Protein AF-A0A075I0X1-F1 (afdb_monomer)

Foldseek 3Di:
DDDPPVPPDDDPDPPPPDQPDPSVVVVVVLVVLVVLVVCLVVLVVVLVVQQWDADPPPRDTKGFDWPLSVLSVQLSVLSCLLSLLDPSNLCVLANPDPDQDDPNHGDPSVVSNVVSPVSVVCNVVSVVSNVVSVVVSVVVVVCCVVVVDPIGIPTMDD

Nearest PDB structures (foldseek):
  7d6x-assembly1_C  TM=7.689E-01  e=1.883E-06  Mycolicibacterium smegmatis

Secondary structure (DSSP, 8-state):
----GGG-SPP-SS----S-TTHHHHHHHHHHHHHHHHHHHHHHHHHHHHHEEE-TTT--EEEEEEHHHHHHHHHHHHHHHHHHT-HHHHHHHHTT----EETTEE-HHHHHHHHHHHHHTTHHHHHHHHHHHHHHHHHHHHHHHTTSSPPPEEEE--

Sequence (158 aa):
MQQPTGCAVSKPWNEYSGETGLLLVQNLHRYFLYAAIAYLPILSYDVWLSVNFHDVVSHAHSYGVSVGSLVLAANVIALSGYTFGCHAFRHLVGGGSDLWTENSRPTLRYRMWRFSTWFNEYHKEWALYSLFIVMFADLYIYACTMGWLTDIVLWGGL

Structure (mmCIF, N/CA/C/O backbone):
data_AF-A0A075I0X1-F1
#
_entry.id   AF-A0A075I0X1-F1
#
loop_
_atom_site.group_PDB
_atom_site.id
_atom_site.type_symbol
_atom_site.label_atom_id
_atom_site.label_alt_id
_atom_site.label_comp_id
_atom_site.label_asym_id
_atom_site.label_entity_id
_atom_site.label_seq_id
_atom_site.pdbx_PDB_ins_code
_atom_site.Cartn_x
_a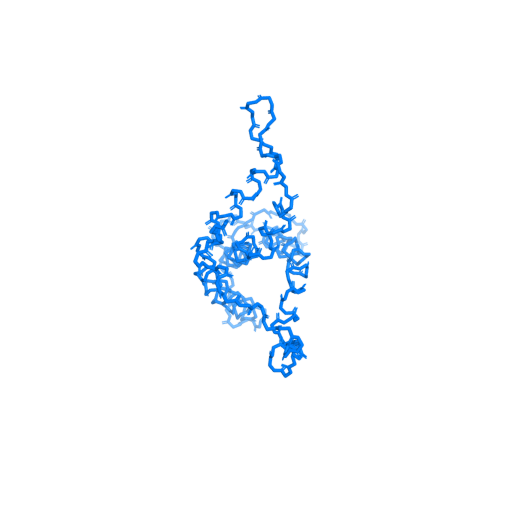tom_site.Cartn_y
_atom_site.Cartn_z
_atom_site.occupancy
_atom_site.B_iso_or_equiv
_atom_site.auth_seq_id
_atom_site.auth_comp_id
_atom_site.auth_asym_id
_atom_site.auth_atom_id
_atom_site.pdbx_PDB_model_num
ATOM 1 N N . MET A 1 1 ? -35.482 -0.113 37.565 1.00 46.94 1 MET A N 1
ATOM 2 C CA . MET A 1 1 ? -34.468 0.433 36.637 1.00 46.94 1 MET A CA 1
ATOM 3 C C . MET A 1 1 ? -34.356 -0.534 35.476 1.00 46.94 1 MET A C 1
ATOM 5 O O . MET A 1 1 ? -33.937 -1.664 35.687 1.00 46.94 1 MET A O 1
ATOM 9 N N . GLN A 1 2 ? -34.846 -0.147 34.302 1.00 46.03 2 GLN A N 1
ATOM 10 C CA . GLN A 1 2 ? -34.852 -1.014 33.128 1.00 46.03 2 GLN A CA 1
ATOM 11 C C . GLN A 1 2 ? -33.454 -1.017 32.513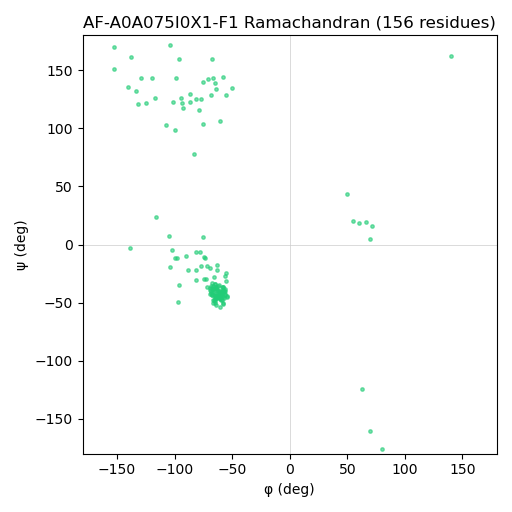 1.00 46.03 2 GLN A C 1
ATOM 13 O O . GLN A 1 2 ? -32.957 0.026 32.094 1.00 46.03 2 GLN A O 1
ATOM 18 N N . GLN A 1 3 ? -32.802 -2.175 32.518 1.00 42.09 3 GLN A N 1
ATOM 19 C CA . GLN A 1 3 ? -31.577 -2.371 31.751 1.00 42.09 3 GLN A CA 1
ATOM 20 C C . GLN A 1 3 ? -31.965 -2.518 30.269 1.00 42.09 3 GLN A C 1
ATOM 22 O O . GLN A 1 3 ? -32.994 -3.137 29.980 1.00 42.09 3 GLN A O 1
ATOM 27 N N . PRO A 1 4 ? -31.208 -1.927 29.327 1.00 60.75 4 PRO A N 1
ATOM 28 C CA . PRO A 1 4 ? -31.517 -2.020 27.903 1.00 60.75 4 PRO A CA 1
ATOM 29 C C . PRO A 1 4 ? -31.559 -3.489 27.463 1.00 60.75 4 PRO A C 1
ATOM 31 O O . PRO A 1 4 ? -30.789 -4.311 27.952 1.00 60.75 4 PRO A O 1
ATOM 34 N N . THR A 1 5 ? -32.453 -3.829 26.534 1.00 56.47 5 THR A N 1
ATOM 35 C CA . THR A 1 5 ? -32.725 -5.208 26.077 1.00 56.47 5 THR A CA 1
ATOM 36 C C . THR A 1 5 ? -31.485 -5.952 25.563 1.00 56.47 5 THR A C 1
ATOM 38 O O . THR A 1 5 ? -31.427 -7.172 25.668 1.00 56.47 5 THR A O 1
ATOM 41 N N . GLY A 1 6 ? -30.453 -5.239 25.098 1.00 51.31 6 GLY A N 1
ATOM 42 C CA . GLY A 1 6 ? -29.151 -5.815 24.724 1.00 51.31 6 GLY A CA 1
ATOM 43 C C . GLY A 1 6 ? -28.249 -6.228 25.898 1.00 51.31 6 GLY A C 1
ATOM 44 O O . GLY A 1 6 ? -27.245 -6.900 25.690 1.00 51.31 6 GLY A O 1
ATOM 45 N N . CYS A 1 7 ? -28.596 -5.854 27.131 1.00 58.53 7 CYS A N 1
ATOM 46 C CA . CYS A 1 7 ? -27.908 -6.244 28.366 1.00 58.53 7 CYS A CA 1
ATOM 47 C C . CYS A 1 7 ? -28.685 -7.304 29.168 1.00 58.53 7 CYS A C 1
ATOM 49 O O . CYS A 1 7 ? -28.291 -7.625 30.284 1.00 58.53 7 CYS A O 1
ATOM 51 N N . ALA A 1 8 ? -29.778 -7.845 28.613 1.00 53.41 8 ALA A N 1
ATOM 52 C CA . ALA A 1 8 ? -30.619 -8.852 29.266 1.00 53.41 8 ALA A CA 1
ATOM 53 C C . ALA A 1 8 ? -29.981 -10.253 29.320 1.00 53.41 8 ALA A C 1
ATOM 55 O O . ALA A 1 8 ? -30.473 -11.127 30.029 1.00 53.41 8 ALA A O 1
ATOM 56 N N . VAL A 1 9 ? -28.886 -10.473 28.588 1.00 63.38 9 VAL A N 1
ATOM 57 C CA . VAL A 1 9 ? -28.105 -11.711 28.651 1.00 63.38 9 VAL A CA 1
ATOM 58 C C . VAL A 1 9 ? -26.994 -11.516 29.676 1.00 63.38 9 VAL A C 1
ATOM 60 O O . VAL A 1 9 ? -26.128 -10.652 29.513 1.00 63.38 9 VAL A O 1
ATOM 63 N N . SER A 1 10 ? -27.011 -12.315 30.745 1.00 60.72 10 SER A N 1
ATOM 64 C CA . SER A 1 10 ? -25.880 -12.396 31.667 1.00 60.72 10 SER A CA 1
ATOM 65 C C . SER A 1 10 ? -24.627 -12.751 30.871 1.00 60.72 10 SER A C 1
ATOM 67 O O . SER A 1 10 ? -24.639 -13.727 30.121 1.00 60.72 10 SER A O 1
ATOM 69 N N . LYS A 1 11 ? -23.539 -11.988 31.036 1.00 59.06 11 LYS A N 1
ATOM 70 C CA . LYS A 1 11 ? -22.223 -12.398 30.519 1.00 59.06 11 LYS A CA 1
ATOM 71 C C . LYS A 1 11 ? -21.973 -13.838 30.995 1.00 59.06 11 LYS A C 1
ATOM 73 O O . LYS A 1 11 ? -22.255 -14.088 32.162 1.00 59.06 11 LYS A O 1
ATOM 78 N N . PRO A 1 12 ? -21.500 -14.782 30.171 1.00 60.69 12 PRO A N 1
ATOM 79 C CA . PRO A 1 12 ? -21.090 -16.083 30.686 1.00 60.69 12 PRO A CA 1
ATOM 80 C C . PRO A 1 12 ? -19.946 -15.855 31.683 1.00 60.69 12 PRO A C 1
ATOM 82 O O . PRO A 1 12 ? -18.839 -15.472 31.308 1.00 60.69 12 PRO A O 1
ATOM 85 N N . TRP A 1 13 ? -20.238 -15.990 32.975 1.00 55.28 13 TRP A N 1
ATOM 86 C CA . TRP A 1 13 ? -19.233 -15.931 34.031 1.00 55.28 13 TRP A CA 1
ATOM 87 C C . TRP A 1 13 ? -18.585 -17.320 34.098 1.00 55.28 13 TRP A C 1
ATOM 89 O O . TRP A 1 13 ? -19.292 -18.310 34.237 1.00 55.28 13 TRP A O 1
ATOM 99 N N . ASN A 1 14 ? -17.254 -17.394 33.991 1.00 57.81 14 ASN A N 1
ATOM 100 C CA . ASN A 1 14 ? -16.436 -18.617 34.110 1.00 57.81 14 ASN A CA 1
ATOM 101 C C . ASN A 1 14 ? -16.503 -19.691 32.999 1.00 57.81 14 ASN A C 1
ATOM 103 O O . ASN A 1 14 ? -15.824 -20.703 33.135 1.00 57.81 14 ASN A O 1
ATOM 107 N N . GLU A 1 15 ? -17.214 -19.489 31.887 1.00 68.50 15 GLU A N 1
ATOM 108 C CA . GLU A 1 15 ? -17.224 -20.463 30.767 1.00 68.50 15 GLU A CA 1
ATOM 109 C C . GLU A 1 15 ? -16.295 -20.086 29.599 1.00 68.50 15 GLU A C 1
ATOM 111 O O . GLU A 1 15 ? -16.037 -20.898 28.712 1.00 68.50 15 GLU A O 1
ATOM 116 N N . TYR A 1 16 ? -15.764 -18.859 29.583 1.00 71.62 16 TYR A N 1
ATOM 117 C CA . TYR A 1 16 ? -14.829 -18.439 28.542 1.00 71.62 16 TYR A CA 1
ATOM 118 C C . TYR A 1 16 ? -13.449 -19.061 28.781 1.00 71.62 16 TYR A C 1
ATOM 120 O O . TYR A 1 16 ? -12.687 -18.601 29.629 1.00 71.62 16 TYR A O 1
ATOM 128 N N . SER A 1 17 ? -13.105 -20.085 28.002 1.00 71.31 17 SER A N 1
ATOM 129 C CA . SER A 1 17 ? -11.799 -20.758 28.053 1.00 71.31 17 SER A CA 1
ATOM 130 C C . SER A 1 17 ? -10.656 -19.964 27.404 1.00 71.31 17 SER A C 1
ATOM 132 O O . SER A 1 17 ? -9.558 -20.495 27.247 1.00 71.31 17 SER A O 1
ATOM 134 N N . GLY A 1 18 ? -10.895 -18.717 26.991 1.00 75.06 18 GLY A N 1
ATOM 135 C CA . GLY A 1 18 ? -9.944 -17.941 26.200 1.00 75.06 18 GLY A CA 1
ATOM 136 C C . GLY A 1 18 ? -9.963 -18.289 24.710 1.00 75.06 18 GLY A C 1
ATOM 137 O O . GLY A 1 18 ? -10.751 -19.111 24.241 1.00 75.06 18 GLY A O 1
ATOM 138 N N . GLU A 1 19 ? -9.056 -17.657 23.966 1.00 80.19 19 GLU A N 1
ATOM 139 C CA . GLU A 1 19 ? -8.859 -17.885 22.532 1.00 80.19 19 GLU A CA 1
ATOM 140 C C . GLU A 1 19 ? -7.957 -19.111 22.308 1.00 80.19 19 GLU A C 1
ATOM 142 O O . GLU A 1 19 ? -6.754 -18.994 22.076 1.00 80.19 19 GLU A O 1
ATOM 147 N N . THR A 1 20 ? -8.529 -20.312 22.442 1.00 85.19 20 THR A N 1
ATOM 148 C CA . THR A 1 20 ? -7.833 -21.595 22.238 1.00 85.19 20 THR A CA 1
ATOM 149 C C . THR A 1 20 ? -8.059 -22.161 20.828 1.00 85.19 20 THR A C 1
ATOM 151 O O . THR A 1 20 ? -8.997 -21.790 20.117 1.00 85.19 20 THR A O 1
ATOM 154 N N . GLY A 1 21 ? -7.172 -23.060 20.382 1.00 85.75 21 GLY A N 1
ATOM 155 C CA . GLY A 1 21 ? -7.276 -23.713 19.071 1.00 85.75 21 GLY A CA 1
ATOM 156 C C . GLY A 1 21 ? -7.191 -22.722 17.904 1.00 85.75 21 GLY A C 1
ATOM 157 O O . GLY A 1 21 ? -6.232 -21.963 17.803 1.00 85.75 21 GLY A O 1
ATOM 158 N N . LEU A 1 22 ? -8.199 -22.714 17.026 1.00 82.75 22 LEU A N 1
ATOM 159 C CA . LEU A 1 22 ? -8.255 -21.803 15.871 1.00 82.75 22 LEU A CA 1
ATOM 160 C C . LEU A 1 22 ? -8.386 -20.327 16.271 1.00 82.75 22 LEU A C 1
ATOM 162 O O . LEU A 1 22 ? -7.925 -19.450 15.541 1.00 82.75 22 LEU A O 1
ATOM 166 N N . LEU A 1 23 ? -8.979 -20.043 17.434 1.00 84.00 23 LEU A N 1
ATOM 167 C CA . LEU A 1 23 ? -9.129 -18.673 17.918 1.00 84.00 23 LEU A CA 1
ATOM 168 C C . LEU A 1 23 ? -7.783 -18.063 18.321 1.00 84.00 23 LEU A C 1
ATOM 170 O O . LEU A 1 23 ? -7.645 -16.850 18.266 1.00 84.00 23 LEU A O 1
ATOM 174 N N . LEU A 1 24 ? -6.751 -18.875 18.586 1.00 87.06 24 LEU A N 1
ATOM 175 C CA . LEU A 1 24 ? -5.391 -18.375 18.810 1.00 87.06 24 LEU A CA 1
ATOM 176 C C . LEU A 1 24 ? -4.878 -17.558 17.613 1.00 87.06 24 LEU A C 1
ATOM 178 O O . LEU A 1 24 ? -4.189 -16.555 17.792 1.00 87.06 24 LEU A O 1
ATOM 182 N N . VAL A 1 25 ? -5.226 -17.968 16.390 1.00 85.69 25 VAL A N 1
ATOM 183 C CA . VAL A 1 25 ? -4.838 -17.248 15.168 1.00 85.69 25 VAL A CA 1
ATOM 184 C C . VAL A 1 25 ? -5.573 -15.914 15.077 1.00 85.69 25 VAL A C 1
ATOM 186 O O . VAL A 1 25 ? -4.975 -14.918 14.677 1.00 85.69 25 VAL A O 1
ATOM 189 N N . GLN A 1 26 ? -6.841 -15.872 15.492 1.00 82.69 26 GLN A N 1
ATOM 190 C CA . GLN A 1 26 ? -7.614 -14.630 15.555 1.00 82.69 26 GLN A CA 1
ATOM 191 C C . GLN A 1 26 ? -7.040 -13.679 16.618 1.00 82.69 26 GLN A C 1
ATOM 193 O O . GLN A 1 26 ? -6.880 -12.488 16.341 1.00 82.69 26 GLN A O 1
ATOM 198 N N . ASN A 1 27 ? -6.591 -14.208 17.762 1.00 85.06 27 ASN A N 1
ATOM 199 C CA . ASN A 1 27 ? -5.861 -13.436 18.766 1.00 85.06 27 ASN A CA 1
ATOM 200 C C . ASN A 1 27 ? -4.568 -12.855 18.187 1.00 85.06 27 ASN A C 1
ATOM 202 O O . ASN A 1 27 ? -4.261 -11.676 18.360 1.00 85.06 27 ASN A O 1
ATOM 206 N N . LEU A 1 28 ? -3.802 -13.684 17.467 1.00 85.38 28 LEU A N 1
ATOM 207 C CA . LEU A 1 28 ? -2.544 -13.272 16.851 1.00 85.38 28 LEU A CA 1
ATOM 208 C C . LEU A 1 28 ? -2.766 -12.204 15.774 1.00 85.38 28 LEU A C 1
ATOM 210 O O . LEU A 1 28 ? -1.989 -11.253 15.684 1.00 85.38 28 LEU A O 1
ATOM 214 N N . HIS A 1 29 ? -3.858 -12.312 15.011 1.00 84.38 29 HIS A N 1
ATOM 215 C CA . HIS A 1 29 ? -4.232 -11.351 13.975 1.00 84.38 29 HIS A CA 1
ATOM 216 C C . HIS A 1 29 ? -4.343 -9.925 14.524 1.00 84.38 29 HIS A C 1
ATOM 218 O O . HIS A 1 29 ? -3.995 -8.964 13.838 1.00 84.38 29 HIS A O 1
ATOM 224 N N . ARG A 1 30 ? -4.732 -9.775 15.798 1.00 82.44 30 ARG A N 1
ATOM 225 C CA . ARG A 1 30 ? -4.756 -8.477 16.481 1.00 82.44 30 ARG A CA 1
ATOM 226 C C . ARG A 1 30 ? -3.390 -7.791 16.493 1.00 82.44 30 ARG A C 1
ATOM 228 O O . ARG A 1 30 ? -3.323 -6.569 16.378 1.00 82.44 30 ARG A O 1
ATOM 235 N N . TYR A 1 31 ? -2.311 -8.557 16.632 1.00 88.12 31 TYR A N 1
ATOM 236 C CA . TYR A 1 31 ? -0.951 -8.023 16.696 1.00 88.12 31 TYR A CA 1
ATOM 237 C C . TYR A 1 31 ? -0.365 -7.718 15.315 1.00 88.12 31 TYR A C 1
ATOM 239 O O . TYR A 1 31 ? 0.516 -6.862 15.211 1.00 88.12 31 TYR A O 1
ATOM 247 N N . PHE A 1 32 ? -0.885 -8.330 14.245 1.00 89.94 32 PHE A N 1
ATOM 248 C CA . PHE A 1 32 ? -0.427 -8.049 12.881 1.00 89.94 32 PHE A CA 1
ATOM 249 C C . PHE A 1 32 ? -0.674 -6.608 12.440 1.00 89.94 32 PHE A C 1
ATOM 251 O O . PHE A 1 32 ? 0.068 -6.118 11.593 1.00 89.94 32 PHE A O 1
ATOM 258 N N . LEU A 1 33 ? -1.615 -5.887 13.062 1.00 92.38 33 LEU A N 1
ATOM 259 C CA . LEU A 1 33 ? -1.784 -4.455 12.817 1.00 92.38 33 LEU A CA 1
ATOM 260 C C . LEU A 1 33 ? -0.475 -3.674 13.028 1.00 92.38 33 LEU A C 1
ATOM 262 O O . LEU A 1 33 ? -0.128 -2.826 12.212 1.00 92.38 33 LEU A O 1
ATOM 266 N N . TYR A 1 34 ? 0.255 -3.944 14.113 1.00 93.31 34 TYR A N 1
ATOM 267 C CA . TYR A 1 34 ? 1.473 -3.195 14.434 1.00 93.31 34 TYR A CA 1
ATOM 268 C C . TYR A 1 34 ? 2.594 -3.482 13.436 1.00 93.31 34 TYR A C 1
ATOM 270 O O . TYR A 1 34 ? 3.283 -2.560 13.002 1.00 93.31 34 TYR A O 1
ATOM 278 N N . ALA A 1 35 ? 2.728 -4.746 13.029 1.00 93.94 35 ALA A N 1
ATOM 279 C CA . ALA A 1 35 ? 3.653 -5.136 11.974 1.00 93.94 35 ALA A CA 1
ATOM 280 C C . ALA A 1 35 ? 3.285 -4.466 10.641 1.00 93.94 35 ALA A C 1
ATOM 282 O O . ALA A 1 35 ? 4.155 -3.898 9.988 1.00 93.94 35 ALA A O 1
ATOM 283 N N . ALA A 1 36 ? 1.999 -4.445 10.276 1.00 94.25 36 ALA A N 1
ATOM 284 C CA . ALA A 1 36 ? 1.520 -3.800 9.056 1.00 94.25 36 ALA A CA 1
ATOM 285 C C . ALA A 1 36 ? 1.815 -2.290 9.045 1.00 94.25 36 ALA A C 1
ATOM 287 O O . ALA A 1 36 ? 2.340 -1.780 8.059 1.00 94.25 36 ALA A O 1
ATOM 288 N N . ILE A 1 37 ? 1.568 -1.581 10.154 1.00 95.75 37 ILE A N 1
ATOM 289 C CA . ILE A 1 37 ? 1.897 -0.149 10.278 1.00 95.75 37 ILE A CA 1
ATOM 290 C C . ILE A 1 37 ? 3.398 0.098 10.074 1.00 95.75 37 ILE A C 1
ATOM 292 O O . ILE A 1 37 ? 3.759 1.077 9.430 1.00 95.75 37 ILE A O 1
ATOM 296 N N . ALA A 1 38 ? 4.267 -0.772 10.597 1.00 96.44 38 ALA A N 1
ATOM 297 C CA . ALA A 1 38 ? 5.714 -0.661 1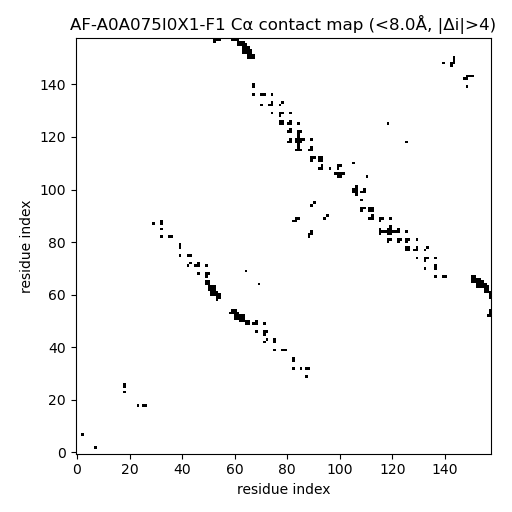0.405 1.00 96.44 38 ALA A CA 1
ATOM 298 C C . ALA A 1 38 ? 6.163 -1.025 8.978 1.00 96.44 38 ALA A C 1
ATOM 300 O O . ALA A 1 38 ? 7.150 -0.481 8.487 1.00 96.44 38 ALA A O 1
ATOM 301 N N . TYR A 1 39 ? 5.438 -1.919 8.305 1.00 96.06 39 TYR A N 1
ATOM 302 C CA . TYR A 1 39 ? 5.766 -2.394 6.963 1.00 96.06 39 TYR A CA 1
ATOM 303 C C . TYR A 1 39 ? 5.312 -1.433 5.851 1.00 96.06 39 TYR A C 1
ATOM 305 O O . TYR A 1 39 ? 5.987 -1.307 4.834 1.00 96.06 39 TYR A O 1
ATOM 313 N N . LEU A 1 40 ? 4.218 -0.686 6.046 1.00 97.81 40 LEU A N 1
ATOM 314 C CA . LEU A 1 40 ? 3.727 0.291 5.061 1.00 97.81 40 LEU A CA 1
ATOM 315 C C . LEU A 1 40 ? 4.763 1.364 4.653 1.00 97.81 40 LEU A C 1
ATOM 317 O O . LEU A 1 40 ? 4.861 1.647 3.456 1.00 97.81 40 LEU A O 1
ATOM 321 N N . PRO A 1 41 ? 5.562 1.955 5.569 1.00 98.31 41 PRO A N 1
ATOM 322 C CA . PRO A 1 41 ? 6.666 2.841 5.198 1.00 98.31 41 PRO A CA 1
ATOM 323 C C . PRO A 1 41 ? 7.718 2.179 4.307 1.00 98.31 41 PRO A C 1
ATOM 325 O O . PRO A 1 41 ? 8.235 2.836 3.409 1.00 98.31 41 PRO A O 1
ATOM 328 N N . ILE A 1 42 ? 8.011 0.893 4.525 1.00 98.19 42 ILE A N 1
ATOM 329 C CA . ILE A 1 42 ? 8.967 0.133 3.706 1.00 98.19 42 ILE A CA 1
ATOM 330 C C . ILE A 1 42 ? 8.410 -0.018 2.289 1.00 98.19 42 ILE A C 1
ATOM 332 O O . ILE A 1 42 ? 9.061 0.389 1.335 1.00 98.19 42 ILE A O 1
ATOM 336 N N . LEU A 1 43 ? 7.158 -0.459 2.151 1.00 97.81 43 LEU A N 1
ATOM 337 C CA . LEU A 1 43 ? 6.502 -0.558 0.842 1.00 97.81 43 LEU A CA 1
ATOM 338 C C . LEU A 1 43 ? 6.379 0.801 0.138 1.00 97.81 43 LEU A C 1
ATOM 340 O O . LEU A 1 43 ? 6.493 0.895 -1.080 1.00 97.81 43 LEU A O 1
ATOM 344 N N . SER A 1 44 ? 6.168 1.879 0.896 1.00 98.44 44 SER A N 1
ATOM 345 C CA . SER A 1 44 ? 6.157 3.238 0.341 1.00 98.44 44 SER A CA 1
ATOM 346 C C . SER A 1 44 ? 7.543 3.649 -0.165 1.00 98.44 44 SER A C 1
ATOM 348 O O . SER A 1 44 ? 7.653 4.344 -1.175 1.00 98.44 44 SER A O 1
ATOM 350 N N . TYR A 1 45 ? 8.602 3.212 0.519 1.00 98.38 45 TYR A N 1
ATOM 351 C CA . TYR A 1 45 ? 9.976 3.416 0.081 1.00 98.38 45 TYR A CA 1
ATOM 352 C C . TYR A 1 45 ? 10.301 2.601 -1.176 1.00 98.38 45 TYR A C 1
ATOM 354 O O . TYR A 1 45 ? 10.964 3.125 -2.064 1.00 98.38 45 TYR A O 1
ATOM 362 N N . ASP A 1 46 ? 9.760 1.392 -1.322 1.00 97.44 46 ASP A N 1
ATOM 363 C CA . ASP A 1 46 ? 9.903 0.605 -2.555 1.00 97.44 46 ASP A CA 1
ATOM 364 C C . ASP A 1 46 ? 9.251 1.310 -3.754 1.00 97.44 46 ASP A C 1
ATOM 366 O O . ASP A 1 46 ? 9.832 1.361 -4.838 1.00 97.44 46 ASP A O 1
ATOM 370 N N . VAL A 1 47 ? 8.087 1.943 -3.560 1.00 98.25 47 VAL A N 1
ATOM 371 C CA . VAL A 1 47 ? 7.467 2.795 -4.592 1.00 98.25 47 VAL A CA 1
ATOM 372 C C . VAL A 1 47 ? 8.372 3.972 -4.940 1.00 98.25 47 VAL A C 1
ATOM 374 O O . VAL A 1 47 ? 8.573 4.255 -6.120 1.00 98.25 47 VAL A O 1
ATOM 377 N N . TRP A 1 48 ? 8.949 4.640 -3.938 1.00 97.69 48 TRP A N 1
ATOM 378 C CA . TRP A 1 48 ? 9.917 5.708 -4.175 1.00 97.69 48 TRP A CA 1
ATOM 379 C C . TRP A 1 48 ? 11.112 5.200 -4.988 1.00 97.69 48 TRP A C 1
ATOM 381 O O . TRP A 1 48 ? 11.420 5.768 -6.030 1.00 97.69 48 TRP A O 1
ATOM 391 N N . LEU A 1 49 ? 11.744 4.096 -4.595 1.00 96.12 49 LEU A N 1
ATOM 392 C CA . LEU A 1 49 ? 12.850 3.509 -5.353 1.00 96.12 49 LEU A CA 1
ATOM 393 C C . LEU A 1 49 ? 12.448 3.175 -6.792 1.00 96.12 49 LEU A C 1
ATOM 395 O O . LEU A 1 49 ? 13.206 3.462 -7.715 1.00 96.12 49 LEU A O 1
ATOM 399 N N . SER A 1 50 ? 11.237 2.656 -6.996 1.00 95.75 50 SER A N 1
ATOM 400 C CA . SER A 1 50 ? 10.744 2.267 -8.320 1.00 95.75 50 SER A CA 1
ATOM 401 C C . SER A 1 50 ? 10.605 3.421 -9.315 1.00 95.75 50 SER A C 1
ATOM 403 O O . SER A 1 50 ? 10.497 3.154 -10.505 1.00 95.75 50 SER A O 1
ATOM 405 N N . VAL A 1 51 ? 10.581 4.681 -8.862 1.00 96.38 51 VAL A N 1
ATOM 406 C CA . VAL A 1 51 ? 10.503 5.861 -9.744 1.00 96.38 51 VAL A CA 1
ATOM 407 C C . VAL A 1 51 ? 11.847 6.569 -9.936 1.00 96.38 51 VAL A C 1
ATOM 409 O O . VAL A 1 51 ? 11.935 7.519 -10.714 1.00 96.38 51 VAL A O 1
ATOM 412 N N . ASN A 1 52 ? 12.899 6.126 -9.237 1.00 95.19 52 ASN A N 1
ATOM 413 C CA . ASN A 1 52 ? 14.252 6.669 -9.352 1.00 95.19 52 ASN A CA 1
ATOM 414 C C . ASN A 1 52 ? 15.091 5.763 -10.264 1.00 95.19 52 ASN A C 1
ATOM 416 O O . ASN A 1 52 ? 15.614 4.731 -9.835 1.00 95.19 52 ASN A O 1
ATOM 420 N N . PHE A 1 53 ? 15.229 6.140 -11.532 1.00 92.38 53 PHE A N 1
ATOM 421 C CA . PHE A 1 53 ? 15.986 5.369 -12.510 1.00 92.38 53 PHE A CA 1
ATOM 422 C C . PHE A 1 53 ? 17.465 5.751 -12.455 1.00 92.38 53 PHE A C 1
ATOM 424 O O . PHE A 1 53 ? 17.830 6.927 -12.508 1.00 92.38 53 PHE A O 1
ATOM 431 N N . HIS A 1 54 ? 18.315 4.731 -12.353 1.00 89.75 54 HIS A N 1
ATOM 432 C CA . HIS A 1 54 ? 19.760 4.883 -12.227 1.00 89.75 54 HIS A CA 1
ATOM 433 C C . HIS A 1 54 ? 20.462 4.093 -13.324 1.00 89.75 54 HIS A C 1
ATOM 435 O O . HIS A 1 54 ? 20.302 2.873 -13.406 1.00 89.75 54 HIS A O 1
ATOM 441 N N . ASP A 1 55 ? 21.261 4.776 -14.142 1.00 84.12 55 ASP A N 1
ATOM 442 C CA . ASP A 1 55 ? 22.087 4.098 -15.129 1.00 84.12 55 ASP A CA 1
ATOM 443 C C . ASP A 1 55 ? 23.411 3.680 -14.491 1.00 84.12 55 ASP A C 1
ATOM 445 O O . ASP A 1 55 ? 24.170 4.504 -13.975 1.00 84.12 55 ASP A O 1
ATOM 449 N N . VAL A 1 56 ? 23.711 2.385 -14.536 1.00 84.50 56 VAL A N 1
ATOM 450 C CA . VAL A 1 56 ? 24.932 1.830 -13.935 1.00 84.50 56 VAL A CA 1
ATOM 451 C C . VAL A 1 56 ? 26.207 2.181 -14.705 1.00 84.50 56 VAL A C 1
ATOM 453 O O . VAL A 1 56 ? 27.287 2.086 -14.127 1.00 84.50 56 VAL A O 1
ATOM 456 N N . VAL A 1 57 ? 26.111 2.589 -15.977 1.00 87.75 57 VAL A N 1
ATOM 457 C CA . VAL A 1 57 ? 27.278 2.858 -16.837 1.00 87.75 57 VAL A CA 1
ATOM 458 C C . VAL A 1 57 ? 27.631 4.346 -16.862 1.00 87.75 57 VAL A C 1
ATOM 460 O O . VAL A 1 57 ? 28.784 4.722 -16.676 1.00 87.75 57 VAL A O 1
ATOM 463 N N . SER A 1 58 ? 26.642 5.199 -17.097 1.00 86.31 58 SER A N 1
ATOM 464 C CA . SER A 1 58 ? 26.774 6.652 -17.212 1.00 86.31 58 SER A CA 1
ATOM 465 C C . SER A 1 58 ? 26.618 7.382 -15.879 1.00 86.31 58 SER A C 1
ATOM 467 O O . SER A 1 58 ? 26.884 8.581 -15.817 1.00 86.31 58 SER A O 1
ATOM 469 N N . HIS A 1 59 ? 26.187 6.683 -14.820 1.00 86.38 59 HIS A N 1
ATOM 470 C CA . HIS A 1 59 ? 25.815 7.267 -13.526 1.00 86.38 59 HIS A CA 1
ATOM 471 C C . HIS A 1 59 ? 24.748 8.369 -13.634 1.00 86.38 59 HIS A C 1
ATOM 473 O O . HIS A 1 59 ? 24.608 9.198 -12.731 1.00 86.38 59 HIS A O 1
ATOM 479 N N . ALA A 1 60 ? 23.997 8.394 -14.737 1.00 87.62 60 ALA A N 1
ATOM 480 C CA . ALA A 1 60 ? 22.901 9.322 -14.918 1.00 87.62 60 ALA A CA 1
ATOM 481 C C . ALA A 1 60 ? 21.733 8.949 -13.995 1.00 87.62 60 ALA A C 1
ATOM 483 O O . ALA A 1 60 ? 21.435 7.774 -13.766 1.00 87.62 60 ALA A O 1
ATOM 484 N N . HIS A 1 61 ? 21.084 9.983 -13.465 1.00 91.19 61 HIS A N 1
ATOM 485 C CA . HIS A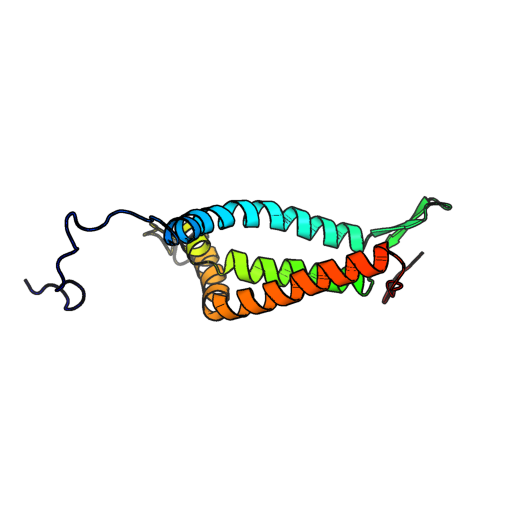 1 61 ? 19.905 9.867 -12.621 1.00 91.19 61 HIS A CA 1
ATOM 486 C C . HIS A 1 61 ? 18.734 10.539 -13.322 1.00 91.19 61 HIS A C 1
ATOM 488 O O . HIS A 1 61 ? 18.805 11.725 -13.662 1.00 91.19 61 HIS A O 1
ATOM 494 N N . SER A 1 62 ? 17.639 9.812 -13.491 1.00 92.56 62 SER A N 1
ATOM 495 C CA . SER A 1 62 ? 16.394 10.373 -13.994 1.00 92.56 62 SER A CA 1
ATOM 496 C C . SER A 1 62 ? 15.205 9.827 -13.218 1.00 92.56 62 SER A C 1
ATOM 498 O O . SER A 1 62 ? 15.289 8.830 -12.503 1.00 92.56 62 SER A O 1
ATOM 500 N N . TYR A 1 63 ? 14.086 10.534 -13.321 1.00 95.06 63 TYR A N 1
ATOM 501 C CA . TYR A 1 63 ? 12.826 10.060 -12.774 1.00 95.06 63 TYR A CA 1
ATOM 502 C C . TYR A 1 63 ? 12.000 9.440 -13.886 1.00 95.06 63 TYR A C 1
ATOM 504 O O . TYR A 1 63 ? 11.983 9.939 -15.015 1.00 95.06 63 TYR A O 1
ATOM 512 N N . GLY A 1 64 ? 11.289 8.376 -13.545 1.00 95.31 64 GLY A N 1
ATOM 513 C CA . GLY A 1 64 ? 10.412 7.689 -14.469 1.00 95.31 64 GLY A CA 1
ATOM 514 C C . GLY A 1 64 ? 9.276 6.985 -13.757 1.00 95.31 64 GLY A C 1
ATOM 515 O O . GLY A 1 64 ? 9.227 6.891 -12.533 1.00 95.31 64 GLY A O 1
ATOM 516 N N . VAL A 1 65 ? 8.328 6.515 -14.550 1.00 97.06 65 VAL A N 1
ATOM 517 C CA . VAL A 1 65 ? 7.220 5.685 -14.093 1.00 97.06 65 VAL A CA 1
ATOM 518 C C . VAL A 1 65 ? 7.139 4.505 -15.039 1.00 97.06 65 VAL A C 1
ATOM 520 O O . VAL A 1 65 ? 6.951 4.688 -16.244 1.00 97.06 65 VAL A O 1
ATOM 523 N N . SER A 1 66 ? 7.267 3.300 -14.500 1.00 96.94 66 SER A N 1
ATOM 524 C CA . SER A 1 66 ? 6.997 2.066 -15.224 1.00 96.94 66 SER A CA 1
ATOM 525 C C . SER A 1 66 ? 5.657 1.464 -14.812 1.00 96.94 66 SER A C 1
ATOM 527 O O . SER A 1 66 ? 5.008 1.908 -13.858 1.00 96.94 66 SER A O 1
ATOM 529 N N . VAL A 1 67 ? 5.232 0.431 -15.537 1.00 97.75 67 VAL A N 1
ATOM 530 C CA . VAL A 1 67 ? 4.114 -0.414 -15.110 1.00 97.75 67 VAL A CA 1
ATOM 531 C C . VAL A 1 67 ? 4.409 -0.991 -13.722 1.00 97.75 67 VAL A C 1
ATOM 533 O O . VAL A 1 67 ? 3.548 -0.898 -12.850 1.00 97.75 67 VAL A O 1
ATOM 536 N N . GLY A 1 68 ? 5.630 -1.470 -13.467 1.00 97.50 68 GLY A N 1
ATOM 537 C CA . GLY A 1 68 ? 6.074 -1.916 -12.145 1.00 97.50 68 GLY A CA 1
ATOM 538 C C . GLY A 1 68 ? 5.892 -0.863 -11.048 1.00 97.50 68 GLY A C 1
ATOM 539 O O . GLY A 1 68 ? 5.340 -1.180 -9.993 1.00 97.50 68 GLY A O 1
ATOM 540 N N . SER A 1 69 ? 6.251 0.402 -11.302 1.00 97.75 69 SER A N 1
ATOM 541 C CA . SER A 1 69 ? 6.037 1.493 -10.336 1.00 97.75 69 SER A CA 1
ATOM 542 C C . SER A 1 69 ? 4.554 1.667 -9.982 1.00 97.75 69 SER A C 1
ATOM 544 O O . SER A 1 69 ? 4.203 1.829 -8.812 1.00 97.75 69 SER A O 1
ATOM 546 N N . LEU A 1 70 ? 3.659 1.597 -10.977 1.00 98.31 70 LEU A N 1
ATOM 547 C CA . LEU A 1 70 ? 2.211 1.692 -10.755 1.00 98.31 70 LEU A CA 1
ATOM 548 C C . LEU A 1 70 ? 1.664 0.488 -9.982 1.00 98.31 70 LEU A C 1
ATOM 550 O O . LEU A 1 70 ? 0.789 0.653 -9.133 1.00 98.31 70 LEU A O 1
ATOM 554 N N . VAL A 1 71 ? 2.188 -0.708 -10.248 1.00 98.44 71 VAL A N 1
ATOM 555 C CA . VAL A 1 71 ? 1.811 -1.936 -9.540 1.00 98.44 71 VAL A CA 1
ATOM 556 C C . VAL A 1 71 ? 2.202 -1.857 -8.063 1.00 98.44 71 VAL A C 1
ATOM 558 O O . VAL A 1 71 ? 1.365 -2.118 -7.197 1.00 98.44 71 VAL A O 1
ATOM 561 N N . LEU A 1 72 ? 3.425 -1.415 -7.755 1.00 98.44 72 LEU A N 1
ATOM 562 C CA . LEU A 1 72 ? 3.872 -1.202 -6.375 1.00 98.44 72 LEU A CA 1
ATOM 563 C C . LEU A 1 72 ? 3.056 -0.103 -5.674 1.00 98.44 72 LEU A C 1
ATOM 565 O O . LEU A 1 72 ? 2.668 -0.264 -4.514 1.00 98.44 72 LEU A O 1
ATOM 569 N N . ALA A 1 73 ? 2.731 0.986 -6.379 1.00 98.62 73 ALA A N 1
ATOM 570 C CA . ALA A 1 73 ? 1.896 2.059 -5.841 1.00 98.62 73 ALA A CA 1
ATOM 571 C C . ALA A 1 73 ? 0.475 1.570 -5.516 1.00 98.62 73 ALA A C 1
ATOM 573 O O . ALA A 1 73 ? -0.045 1.834 -4.430 1.00 98.62 73 ALA A O 1
ATOM 574 N N . ALA A 1 74 ? -0.146 0.809 -6.421 1.00 98.56 74 ALA A N 1
ATOM 575 C CA . ALA A 1 74 ? -1.449 0.198 -6.181 1.00 98.56 74 ALA A CA 1
ATOM 576 C C . ALA A 1 74 ? -1.410 -0.756 -4.977 1.00 98.56 74 ALA A C 1
ATOM 578 O O . ALA A 1 74 ? -2.330 -0.741 -4.156 1.00 98.56 74 ALA A O 1
ATOM 579 N N . ASN A 1 75 ? -0.331 -1.532 -4.835 1.00 98.50 75 ASN A N 1
ATOM 580 C CA . ASN A 1 75 ? -0.138 -2.451 -3.716 1.00 98.50 75 ASN A CA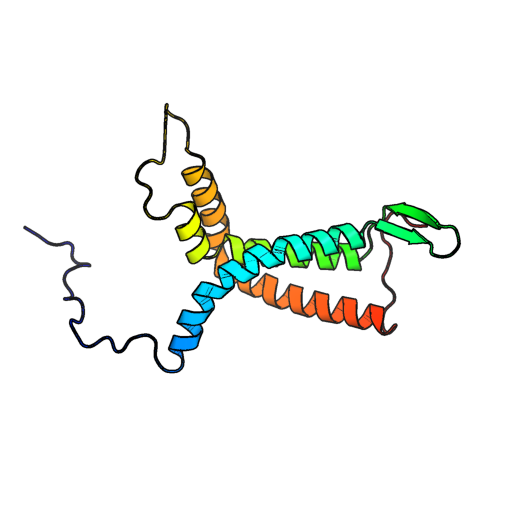 1
ATOM 581 C C . ASN A 1 75 ? -0.113 -1.724 -2.369 1.00 98.50 75 ASN A C 1
ATOM 583 O O . ASN A 1 75 ? -0.919 -2.029 -1.485 1.00 98.50 75 ASN A O 1
ATOM 587 N N . VAL A 1 76 ? 0.747 -0.711 -2.217 1.00 98.38 76 VAL A N 1
ATOM 588 C CA . VAL A 1 76 ? 0.843 0.022 -0.946 1.00 98.38 76 VAL A CA 1
ATOM 589 C C . VAL A 1 76 ? -0.444 0.789 -0.628 1.00 98.38 76 VAL A C 1
ATOM 591 O O . VAL A 1 76 ? -0.829 0.859 0.540 1.00 98.38 76 VAL A O 1
ATOM 594 N N . ILE A 1 77 ? -1.163 1.305 -1.634 1.00 98.31 77 ILE A N 1
ATOM 595 C CA . ILE A 1 77 ? -2.465 1.967 -1.443 1.00 98.31 77 ILE A CA 1
ATOM 596 C C . ILE A 1 77 ? -3.512 0.973 -0.935 1.00 98.31 77 ILE A C 1
ATOM 598 O O . ILE A 1 77 ? -4.197 1.258 0.049 1.00 98.31 77 ILE A O 1
ATOM 602 N N . ALA A 1 78 ? -3.630 -0.197 -1.566 1.00 98.12 78 ALA A N 1
ATOM 603 C CA . ALA A 1 78 ? -4.607 -1.207 -1.171 1.00 98.12 78 ALA A CA 1
ATOM 604 C C . ALA A 1 78 ? -4.330 -1.740 0.244 1.00 98.12 78 ALA A C 1
ATOM 606 O O . ALA A 1 78 ? -5.240 -1.796 1.075 1.00 98.12 78 ALA A O 1
ATOM 607 N N . LEU A 1 79 ? -3.065 -2.048 0.553 1.00 97.69 79 LEU A N 1
ATOM 608 C CA . LEU A 1 79 ? -2.637 -2.476 1.889 1.00 97.69 79 LEU A CA 1
ATOM 609 C C . LEU A 1 79 ? -2.831 -1.377 2.942 1.00 97.69 79 LEU A C 1
ATOM 611 O O . LEU A 1 79 ? -3.237 -1.672 4.070 1.00 97.69 79 LEU A O 1
ATOM 615 N N . SER A 1 80 ? -2.604 -0.110 2.586 1.00 97.69 80 SER A N 1
ATOM 616 C CA . SER A 1 80 ? -2.889 1.033 3.463 1.00 97.69 80 SER A CA 1
ATOM 617 C C . SER A 1 80 ? -4.379 1.138 3.766 1.00 97.69 80 SER A C 1
ATOM 619 O O . SER A 1 80 ? -4.754 1.301 4.926 1.00 97.69 80 SER A O 1
ATOM 621 N N . GLY A 1 81 ? -5.237 0.991 2.751 1.00 97.12 81 GLY A N 1
ATOM 622 C CA . GLY A 1 81 ? -6.688 0.997 2.926 1.00 97.12 81 GLY A CA 1
ATOM 623 C C . GLY A 1 81 ? -7.163 -0.111 3.867 1.00 97.12 81 GLY A C 1
ATOM 624 O O . GLY A 1 81 ? -7.943 0.147 4.786 1.00 97.12 81 GLY A O 1
ATOM 625 N N . TYR A 1 82 ? -6.617 -1.322 3.719 1.00 96.69 82 TYR A N 1
ATOM 626 C CA . TYR A 1 82 ? -6.925 -2.440 4.612 1.00 96.69 82 TYR A CA 1
ATOM 627 C C . TYR A 1 82 ? -6.444 -2.184 6.051 1.00 96.69 82 TYR A C 1
ATOM 629 O O . TYR A 1 82 ? -7.215 -2.335 7.003 1.00 96.69 82 TYR A O 1
ATOM 637 N N . THR A 1 83 ? -5.203 -1.715 6.212 1.00 96.38 83 THR A N 1
ATOM 638 C CA . THR A 1 83 ? -4.577 -1.453 7.519 1.00 96.38 83 THR A CA 1
ATOM 639 C C . THR A 1 83 ? -5.289 -0.330 8.274 1.00 9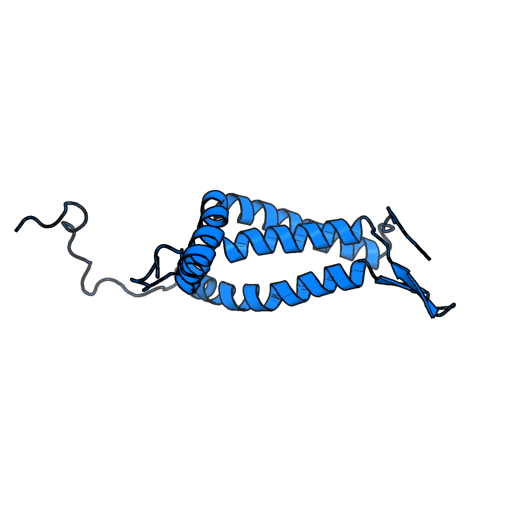6.38 83 THR A C 1
ATOM 641 O O . THR A 1 83 ? -5.685 -0.503 9.428 1.00 96.38 83 THR A O 1
ATOM 644 N N . PHE A 1 84 ? -5.510 0.816 7.626 1.00 96.56 84 PHE A N 1
ATOM 645 C CA . PHE A 1 84 ? -6.146 1.980 8.249 1.00 96.56 84 PHE A CA 1
ATOM 646 C C . PHE A 1 84 ? -7.669 1.841 8.381 1.00 96.56 84 PHE A C 1
ATOM 648 O O . PHE A 1 84 ? -8.277 2.524 9.210 1.00 96.56 84 PHE A O 1
ATOM 655 N N . GLY A 1 85 ? -8.287 0.929 7.629 1.00 94.75 85 GLY A N 1
ATOM 656 C CA . GLY A 1 85 ? -9.676 0.513 7.813 1.00 94.75 85 GLY A CA 1
ATOM 657 C C . GLY A 1 85 ? -9.882 -0.530 8.914 1.00 94.75 85 GLY A C 1
ATOM 658 O O . GLY A 1 85 ? -11.023 -0.861 9.220 1.00 94.75 85 GLY A O 1
ATOM 659 N N . CYS A 1 86 ? -8.825 -1.069 9.525 1.00 94.31 86 CYS A N 1
ATOM 660 C CA . CYS A 1 86 ? -8.956 -2.109 10.543 1.00 94.31 86 CYS A CA 1
ATOM 661 C C . CYS A 1 86 ? -9.672 -1.599 11.808 1.00 94.31 86 CYS A C 1
ATOM 663 O O . CYS A 1 86 ? -9.368 -0.521 12.328 1.00 94.31 86 CYS A O 1
ATOM 665 N N . HIS A 1 87 ? -10.563 -2.418 12.380 1.00 91.12 87 HIS A N 1
ATOM 666 C CA . HIS A 1 87 ? -11.224 -2.114 13.657 1.00 91.12 87 HIS A CA 1
ATOM 667 C C . HIS A 1 87 ? -10.220 -1.853 14.790 1.00 91.12 87 HIS A C 1
ATOM 669 O O . HIS A 1 87 ? -10.420 -0.948 15.604 1.00 91.12 87 HIS A O 1
ATOM 675 N N . ALA A 1 88 ? -9.113 -2.601 14.818 1.00 91.06 88 ALA A N 1
ATOM 676 C CA . ALA A 1 88 ? -8.051 -2.399 15.795 1.00 91.06 88 ALA A CA 1
ATOM 677 C C . ALA A 1 88 ? -7.345 -1.043 15.605 1.00 91.06 88 ALA A C 1
ATOM 679 O O . ALA A 1 88 ? -7.060 -0.371 16.595 1.00 91.06 88 ALA A O 1
ATOM 680 N N . PHE A 1 89 ? -7.140 -0.586 14.362 1.00 94.31 89 PHE A N 1
ATOM 681 C CA . PHE A 1 89 ? -6.553 0.731 14.086 1.00 94.31 89 PHE A CA 1
ATOM 682 C C . PHE A 1 89 ? -7.490 1.862 14.505 1.00 94.31 89 PHE A C 1
ATOM 684 O O . PHE A 1 89 ? -7.073 2.805 15.173 1.00 94.31 89 PHE A O 1
ATOM 691 N N . ARG A 1 90 ? -8.784 1.737 14.198 1.00 93.69 90 ARG A N 1
ATOM 692 C CA . ARG A 1 90 ? -9.805 2.700 14.624 1.00 93.69 90 ARG A CA 1
ATOM 693 C C . ARG A 1 90 ? -9.862 2.840 16.147 1.00 93.69 90 ARG A C 1
ATOM 695 O O . ARG A 1 90 ? -9.973 3.954 16.663 1.00 93.69 90 ARG A O 1
ATOM 702 N N . HIS A 1 91 ? -9.757 1.720 16.862 1.00 91.00 91 HIS A N 1
ATOM 703 C CA . HIS A 1 91 ? -9.646 1.715 18.319 1.00 91.00 91 HIS A CA 1
ATOM 704 C C . HIS A 1 91 ? -8.322 2.332 18.796 1.00 91.00 91 HIS A C 1
ATOM 706 O O . HIS A 1 91 ? -8.319 3.064 19.778 1.00 91.00 91 HIS A O 1
ATOM 712 N N . LEU A 1 92 ? -7.204 2.096 18.104 1.00 92.25 92 LEU A N 1
ATOM 713 C CA . LEU A 1 92 ? -5.908 2.697 18.437 1.00 92.25 92 LEU A CA 1
ATOM 714 C C . LEU A 1 92 ? -5.936 4.234 18.350 1.00 92.25 92 LEU A C 1
ATOM 716 O O . LEU A 1 92 ? -5.396 4.900 19.228 1.00 92.25 92 LEU A O 1
ATOM 720 N N . VAL A 1 93 ? -6.573 4.803 17.319 1.00 93.25 93 VAL A N 1
ATOM 721 C CA . VAL A 1 93 ? -6.570 6.263 17.087 1.00 93.25 93 VAL A CA 1
ATOM 722 C C . VAL A 1 93 ? -7.692 7.028 17.799 1.00 93.25 93 VAL A C 1
ATOM 724 O O . VAL A 1 93 ? -7.567 8.238 17.994 1.00 93.25 93 VAL A O 1
ATOM 727 N N . GLY A 1 94 ? -8.789 6.362 18.179 1.00 89.19 94 GLY A N 1
ATOM 728 C CA . GLY A 1 94 ? -9.961 7.020 18.779 1.00 89.19 94 GLY A CA 1
ATOM 729 C C . GLY A 1 94 ? -10.619 6.294 19.955 1.00 89.19 94 GLY A C 1
ATOM 730 O O . GLY A 1 94 ? -11.575 6.820 20.520 1.00 89.19 94 GLY A O 1
ATOM 731 N N . GLY A 1 95 ? -10.154 5.104 20.335 1.00 87.19 95 GLY A N 1
ATOM 732 C CA . GLY A 1 95 ? -10.700 4.352 21.466 1.00 87.19 95 GLY A CA 1
ATOM 733 C C . GLY A 1 95 ? -10.446 5.052 22.803 1.00 87.19 95 GLY A C 1
ATOM 734 O O . GLY A 1 95 ? -9.398 5.665 23.004 1.00 87.19 95 GLY A O 1
ATOM 735 N N . GLY A 1 96 ? -11.418 4.974 23.718 1.00 84.25 96 GLY A N 1
ATOM 736 C CA . GLY A 1 96 ? -11.304 5.531 25.074 1.00 84.25 96 GLY A CA 1
ATOM 737 C C . GLY A 1 96 ? -11.204 7.059 25.144 1.00 84.25 96 GLY A C 1
ATOM 738 O O . GLY A 1 96 ? -10.706 7.589 26.134 1.00 84.25 96 GLY A O 1
ATOM 739 N N . SER A 1 97 ? -11.614 7.772 24.090 1.00 84.69 97 SER A N 1
ATOM 740 C CA . SER A 1 97 ? -11.588 9.235 24.043 1.00 84.69 97 SER A CA 1
ATOM 741 C C . SER A 1 97 ? -12.978 9.818 24.292 1.00 84.69 97 SER A C 1
ATOM 743 O O . SER A 1 97 ? -13.894 9.569 23.513 1.00 84.69 97 SER A O 1
ATOM 745 N N . ASP A 1 98 ? -13.095 10.674 25.307 1.00 86.50 98 ASP A N 1
ATOM 746 C CA . ASP A 1 98 ? -14.337 11.401 25.617 1.00 86.50 98 ASP A CA 1
ATOM 747 C C . ASP A 1 98 ? -14.351 12.832 25.046 1.00 86.50 98 ASP A C 1
ATOM 749 O O . ASP A 1 98 ? -15.391 13.485 24.991 1.00 86.50 98 ASP A O 1
ATOM 753 N N . LEU A 1 99 ? -13.200 13.321 24.564 1.00 87.44 99 LEU A N 1
ATOM 754 C CA . LEU A 1 99 ? -13.051 14.653 23.974 1.00 87.44 99 LEU A CA 1
ATOM 755 C C . LEU A 1 99 ? -12.884 14.581 22.449 1.00 87.44 99 LEU A C 1
ATOM 757 O O . LEU A 1 99 ? -11.805 14.293 21.923 1.00 87.44 99 LEU A O 1
ATOM 761 N N . TRP A 1 100 ? -13.958 14.890 21.727 1.00 90.75 100 TRP A N 1
ATOM 762 C CA . TRP A 1 100 ? -13.991 14.871 20.257 1.00 90.75 100 TRP A CA 1
ATOM 763 C C . TRP A 1 100 ? -13.935 16.265 19.625 1.00 90.75 100 TRP A C 1
ATOM 765 O O . TRP A 1 100 ? -13.596 16.411 18.450 1.00 90.75 100 TRP A O 1
ATOM 775 N N . THR A 1 101 ? -14.263 17.304 20.389 1.00 91.12 101 THR A N 1
ATOM 776 C CA . THR A 1 101 ? -14.290 18.697 19.935 1.00 91.12 101 THR A CA 1
ATOM 777 C C . THR A 1 101 ? -13.736 19.590 21.034 1.00 91.12 101 THR A C 1
ATOM 779 O O . THR A 1 101 ? -14.093 19.431 22.196 1.00 91.12 101 THR A O 1
ATOM 782 N N . GLU A 1 102 ? -12.883 20.534 20.662 1.00 91.31 102 GLU A N 1
ATOM 783 C CA . GLU A 1 102 ? -12.295 21.530 21.553 1.00 91.31 102 GLU A CA 1
ATOM 784 C C . GLU A 1 102 ? -12.407 22.897 20.872 1.00 91.31 102 GLU A C 1
ATOM 786 O O . GLU A 1 102 ? -12.115 23.018 19.680 1.00 91.31 102 GLU A O 1
ATOM 791 N N . ASN A 1 103 ? -12.876 23.926 21.585 1.00 91.19 103 ASN A N 1
ATOM 792 C CA . ASN A 1 103 ? -13.086 25.273 21.026 1.00 91.19 103 ASN A CA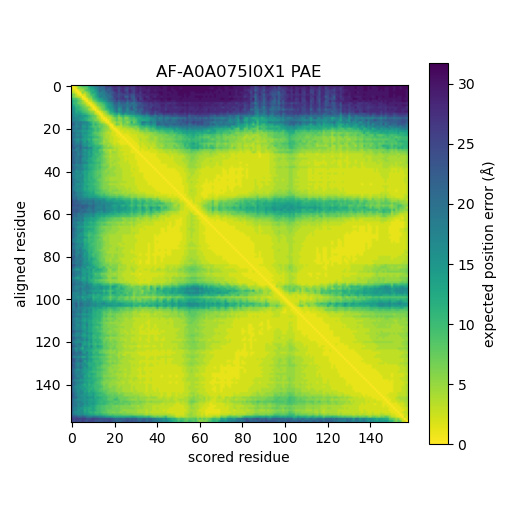 1
ATOM 793 C C . ASN A 1 103 ? -13.893 25.269 19.708 1.00 91.19 103 ASN A C 1
ATOM 795 O O . ASN A 1 103 ? -13.524 25.927 18.733 1.00 91.19 103 ASN A O 1
ATOM 799 N N . SER A 1 104 ? -14.966 24.471 19.657 1.00 89.50 104 SER A N 1
ATOM 800 C CA . SER A 1 104 ? -15.818 24.270 18.470 1.00 89.50 104 SER A CA 1
ATOM 801 C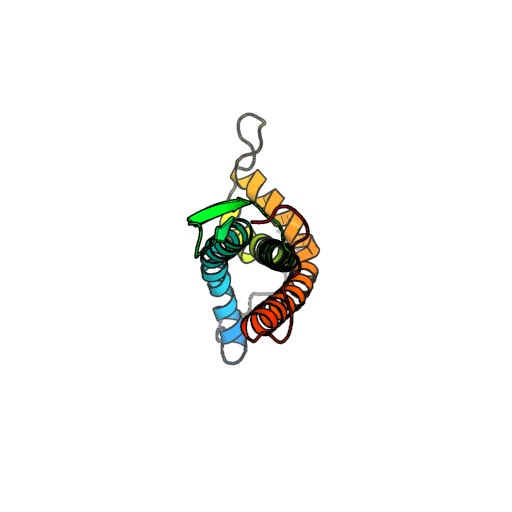 C . SER A 1 104 ? -15.093 23.709 17.236 1.00 89.50 104 SER A C 1
ATOM 803 O O . SER A 1 104 ? -15.601 23.806 16.119 1.00 89.50 104 SER A O 1
ATOM 805 N N . ARG A 1 105 ? -13.910 23.107 17.407 1.00 92.00 105 ARG A N 1
ATOM 806 C CA . ARG A 1 105 ? -13.135 22.469 16.336 1.00 92.00 105 ARG A CA 1
ATOM 807 C C . ARG A 1 105 ? -12.918 20.982 16.621 1.00 92.00 105 ARG A C 1
ATOM 809 O O . ARG A 1 105 ? -12.708 20.605 17.773 1.00 92.00 105 ARG A O 1
ATOM 816 N N . PRO A 1 106 ? -12.938 20.122 15.588 1.00 92.38 106 PRO A N 1
ATOM 817 C CA . PRO A 1 106 ? -12.687 18.697 15.763 1.00 92.38 106 PRO A CA 1
ATOM 818 C C . PRO A 1 106 ? -11.255 18.442 16.244 1.00 92.38 106 PRO A C 1
ATOM 820 O O . PRO A 1 106 ? -10.301 18.966 15.662 1.00 92.38 106 PRO A O 1
ATOM 823 N N . THR A 1 107 ? -11.096 17.586 17.255 1.00 94.88 107 THR A N 1
ATOM 824 C CA . THR A 1 107 ? -9.770 17.175 17.736 1.00 94.88 107 THR A CA 1
ATOM 825 C C . THR A 1 107 ? -9.044 16.323 16.691 1.00 94.88 107 THR A C 1
ATOM 827 O O . THR A 1 107 ? -9.661 15.724 15.803 1.00 94.88 107 THR A O 1
ATOM 830 N N . LEU A 1 108 ? -7.713 16.225 16.786 1.00 92.56 108 LEU A N 1
ATOM 831 C CA . LEU A 1 108 ? -6.933 15.344 15.906 1.00 92.56 108 LEU A CA 1
ATOM 832 C C . LEU A 1 108 ? -7.417 13.888 15.998 1.00 92.56 108 LEU A C 1
ATOM 834 O O . LEU A 1 108 ? -7.588 13.240 14.969 1.00 92.56 108 LEU A O 1
ATOM 838 N N . ARG A 1 109 ? -7.729 13.411 17.211 1.00 92.69 109 ARG A N 1
ATOM 839 C CA . ARG A 1 109 ? -8.305 12.076 17.438 1.00 92.69 109 ARG A CA 1
ATOM 840 C C . ARG A 1 109 ? -9.611 11.874 16.678 1.00 92.69 109 ARG A C 1
ATOM 842 O O . ARG A 1 109 ? -9.745 10.872 15.983 1.00 92.69 109 ARG A O 1
ATOM 849 N N . TYR A 1 110 ? -10.532 12.843 16.726 1.00 93.81 110 TYR A N 1
ATOM 850 C CA . TYR A 1 110 ? -11.760 12.785 15.926 1.00 93.81 110 TYR A CA 1
ATOM 851 C C . TYR A 1 110 ? -11.463 12.673 14.434 1.00 93.81 110 TYR A C 1
ATOM 853 O O . TYR A 1 110 ? -12.056 11.850 13.741 1.00 93.81 110 TYR A O 1
ATOM 861 N N . ARG A 1 111 ? -10.517 13.469 13.928 1.00 94.62 111 ARG A N 1
ATOM 862 C CA . ARG A 1 111 ? -10.147 13.452 12.507 1.00 94.62 111 ARG A CA 1
ATOM 863 C C . ARG A 1 111 ? -9.548 12.109 12.090 1.00 94.62 111 ARG A C 1
ATOM 865 O O . ARG A 1 111 ? -9.945 11.594 11.050 1.00 94.62 111 ARG A O 1
ATOM 872 N N . MET A 1 112 ? -8.650 11.532 12.891 1.00 94.75 112 MET A N 1
ATOM 873 C CA . MET A 1 112 ? -8.044 10.223 12.608 1.00 94.75 112 MET A CA 1
ATOM 874 C C . MET A 1 112 ? -9.060 9.085 12.717 1.00 94.75 112 MET A C 1
ATOM 876 O O . MET A 1 112 ? -9.104 8.219 11.848 1.00 94.75 112 MET A O 1
ATOM 880 N N . TRP A 1 113 ? -9.931 9.114 13.727 1.00 95.19 113 TRP A N 1
ATOM 881 C CA . TRP A 1 113 ? -11.029 8.158 13.855 1.00 95.19 113 TRP A CA 1
ATOM 882 C C . TRP A 1 113 ? -12.008 8.260 12.684 1.00 95.19 113 TRP A C 1
ATOM 884 O O . TRP A 1 113 ? -12.408 7.235 12.141 1.00 95.19 113 TRP A O 1
ATOM 894 N N . ARG A 1 114 ? -12.357 9.475 12.240 1.00 95.38 114 ARG A N 1
ATOM 895 C CA . ARG A 1 114 ? -13.241 9.699 11.085 1.00 95.38 114 ARG A CA 1
ATOM 896 C C . ARG A 1 114 ? -12.596 9.224 9.784 1.00 95.38 114 ARG A C 1
ATOM 898 O O . ARG A 1 114 ? -13.263 8.592 8.977 1.00 95.38 114 ARG A O 1
ATOM 905 N N . PHE A 1 115 ? -11.305 9.495 9.601 1.00 96.12 115 PHE A N 1
ATOM 906 C CA . PHE A 1 115 ? -10.518 8.976 8.481 1.00 96.12 115 PHE A CA 1
ATOM 907 C C . PHE A 1 115 ? -10.525 7.442 8.462 1.00 96.12 115 PHE A C 1
ATOM 909 O O . PHE A 1 115 ? -10.900 6.845 7.461 1.00 96.12 115 PHE A O 1
ATOM 916 N N . SER A 1 116 ? -10.203 6.804 9.590 1.00 96.94 116 SER A N 1
ATOM 917 C CA . SER A 1 116 ? -10.237 5.344 9.714 1.00 96.94 116 SER A CA 1
ATOM 918 C C . SER A 1 116 ? -11.647 4.778 9.511 1.00 96.94 116 SER A C 1
ATOM 920 O O . SER A 1 116 ? -11.798 3.734 8.891 1.00 96.94 116 SER A O 1
ATOM 922 N N . THR A 1 117 ? -12.688 5.487 9.962 1.00 95.31 117 THR A N 1
ATOM 923 C CA . THR A 1 117 ? -14.097 5.101 9.762 1.00 95.31 117 THR A CA 1
ATOM 924 C C . THR A 1 117 ? -14.444 4.992 8.282 1.00 95.31 117 THR A C 1
ATOM 926 O O . THR A 1 117 ? -15.038 3.996 7.887 1.00 95.31 117 THR A O 1
ATOM 929 N N . TRP A 1 118 ? -14.007 5.953 7.466 1.00 96.56 118 TRP A N 1
ATOM 930 C CA . TRP A 1 118 ? -14.254 5.937 6.023 1.00 96.56 118 TRP A CA 1
ATOM 931 C C . TRP A 1 118 ? -13.653 4.699 5.335 1.00 96.56 118 TRP A C 1
ATOM 933 O O . TRP A 1 118 ? -14.308 4.075 4.509 1.00 96.56 118 TRP A O 1
ATOM 943 N N . PHE A 1 119 ? -12.439 4.285 5.719 1.00 96.12 119 PHE A N 1
ATOM 944 C CA . PHE A 1 119 ? -11.853 3.029 5.230 1.00 96.12 119 PHE A CA 1
ATOM 945 C C . PHE A 1 119 ? -12.523 1.788 5.832 1.00 96.12 119 PHE A C 1
ATOM 947 O O . PHE A 1 119 ? -12.680 0.776 5.153 1.00 96.12 119 PHE A O 1
ATOM 954 N N . ASN A 1 120 ? -12.917 1.853 7.105 1.00 96.69 120 ASN A N 1
ATOM 955 C CA . ASN A 1 120 ? -13.508 0.735 7.834 1.00 96.69 120 ASN A CA 1
ATOM 956 C C . ASN A 1 120 ? -14.869 0.311 7.265 1.00 96.69 120 ASN A C 1
ATOM 958 O O . ASN A 1 120 ? -15.163 -0.881 7.253 1.00 96.69 120 ASN A O 1
ATOM 962 N N . GLU A 1 121 ? -15.660 1.254 6.749 1.00 96.69 121 GLU A N 1
ATOM 963 C CA . GLU A 1 121 ? -16.930 0.971 6.057 1.00 96.69 121 GLU A CA 1
ATOM 964 C C . GLU A 1 121 ? -16.761 0.014 4.867 1.00 96.69 121 GLU A C 1
ATOM 966 O O . GLU A 1 121 ? -17.679 -0.743 4.567 1.00 96.69 121 GLU A O 1
ATOM 971 N N . TYR A 1 122 ? -15.571 -0.007 4.258 1.00 96.06 122 TYR A N 1
ATOM 972 C CA . TYR A 1 122 ? -15.211 -0.875 3.135 1.00 96.06 122 TYR A CA 1
ATOM 973 C C . TYR A 1 122 ? -14.087 -1.861 3.496 1.00 96.06 122 TYR A C 1
ATOM 975 O O . TYR A 1 122 ? -13.312 -2.284 2.638 1.00 96.06 122 TYR A O 1
ATOM 983 N N . HIS A 1 123 ? -13.908 -2.186 4.784 1.00 94.81 123 HIS A N 1
ATOM 984 C CA . HIS A 1 123 ? -12.744 -2.950 5.255 1.00 94.81 123 HIS A CA 1
ATOM 985 C C . HIS A 1 123 ? -12.612 -4.321 4.577 1.00 94.81 123 HIS A C 1
ATOM 987 O O . HIS A 1 123 ? -11.507 -4.743 4.236 1.00 94.81 123 HIS A O 1
ATOM 993 N N . LYS A 1 124 ? -13.740 -5.000 4.349 1.00 95.44 124 LYS A N 1
ATOM 994 C CA . LYS A 1 124 ? -13.800 -6.288 3.647 1.00 95.44 124 LYS A CA 1
ATOM 995 C C . LYS A 1 124 ? -13.319 -6.154 2.201 1.00 95.44 124 LYS A C 1
ATOM 997 O O . LYS A 1 124 ? -12.591 -7.010 1.708 1.00 95.44 124 LYS A O 1
ATOM 1002 N N . GLU A 1 125 ? -13.757 -5.108 1.518 1.00 96.88 125 GLU A N 1
ATOM 1003 C CA . GLU A 1 125 ? -13.427 -4.815 0.131 1.00 96.88 125 GLU A CA 1
ATOM 1004 C C . GLU A 1 125 ? -11.938 -4.499 0.018 1.00 96.88 125 GLU A C 1
ATOM 1006 O O . GLU A 1 125 ? -11.248 -5.113 -0.791 1.00 96.88 125 GLU A O 1
ATOM 1011 N N . TRP A 1 126 ? -11.420 -3.639 0.901 1.00 97.25 126 TRP A N 1
ATOM 1012 C CA . TRP A 1 126 ? -9.988 -3.364 0.998 1.00 97.25 126 TRP A CA 1
ATOM 1013 C C . TRP A 1 126 ? -9.171 -4.631 1.233 1.00 97.25 126 TRP A C 1
ATOM 1015 O O . TRP A 1 126 ? -8.133 -4.779 0.597 1.00 97.25 126 TRP A O 1
ATOM 1025 N N . ALA A 1 127 ? -9.650 -5.561 2.068 1.00 95.31 127 ALA A N 1
ATOM 1026 C CA . ALA A 1 127 ? -8.986 -6.844 2.297 1.00 95.31 127 ALA A CA 1
ATOM 1027 C C . ALA A 1 127 ? -8.862 -7.665 1.004 1.00 95.31 127 ALA A C 1
ATOM 1029 O O . ALA A 1 127 ? -7.788 -8.183 0.694 1.00 95.31 127 ALA A O 1
ATOM 1030 N N . LEU A 1 128 ? -9.947 -7.759 0.227 1.00 96.75 128 LEU A N 1
ATOM 1031 C CA . LEU A 1 128 ? -9.955 -8.478 -1.047 1.00 96.75 128 LEU A CA 1
ATOM 1032 C C . LEU A 1 128 ? -9.060 -7.790 -2.078 1.00 96.75 128 LEU A C 1
ATOM 1034 O O . LEU A 1 128 ? -8.227 -8.452 -2.693 1.00 96.75 128 LEU A O 1
ATOM 1038 N N . TYR A 1 129 ? -9.180 -6.470 -2.237 1.00 96.94 129 TYR A N 1
ATOM 1039 C CA . TYR A 1 129 ? -8.337 -5.710 -3.160 1.00 96.94 129 TYR A CA 1
ATOM 1040 C C . TYR A 1 129 ? -6.862 -5.859 -2.806 1.00 96.94 129 TYR A C 1
ATOM 1042 O O . TYR A 1 129 ? -6.066 -6.192 -3.679 1.00 96.94 129 TYR A O 1
ATOM 1050 N N . SER A 1 130 ? -6.496 -5.690 -1.533 1.00 97.12 130 SER A N 1
ATOM 1051 C CA . SER A 1 130 ? -5.109 -5.841 -1.100 1.00 97.12 130 SER A CA 1
ATOM 1052 C C . SER A 1 130 ? -4.590 -7.255 -1.317 1.00 97.12 130 SER A C 1
ATOM 1054 O O . SER A 1 130 ? -3.459 -7.404 -1.759 1.00 97.12 130 SER A O 1
ATOM 1056 N N . LEU A 1 131 ? -5.410 -8.284 -1.073 1.00 96.75 131 LEU A N 1
ATOM 1057 C CA . LEU A 1 131 ? -5.012 -9.677 -1.271 1.00 96.75 131 LEU A CA 1
ATOM 1058 C C . LEU A 1 131 ? -4.697 -9.964 -2.744 1.00 96.75 131 LEU A C 1
ATOM 1060 O O . LEU A 1 131 ? -3.669 -10.561 -3.047 1.00 96.75 131 LEU A O 1
ATOM 1064 N N . PHE A 1 132 ? -5.550 -9.526 -3.670 1.00 97.94 132 PHE A N 1
ATOM 1065 C CA . PHE A 1 132 ? -5.294 -9.728 -5.097 1.00 97.94 132 PHE A CA 1
ATOM 1066 C C . PHE A 1 132 ? -4.125 -8.887 -5.606 1.00 97.94 132 PHE A C 1
ATOM 1068 O O . PHE A 1 132 ? -3.297 -9.396 -6.360 1.00 97.94 132 PHE A O 1
ATOM 1075 N N . ILE A 1 133 ? -4.040 -7.620 -5.194 1.00 98.19 133 ILE A N 1
ATOM 1076 C CA . ILE A 1 133 ? -3.003 -6.708 -5.678 1.00 98.19 133 ILE A CA 1
ATOM 1077 C C . ILE A 1 133 ? -1.626 -7.112 -5.149 1.00 98.19 133 ILE A C 1
ATOM 1079 O O . ILE A 1 133 ? -0.681 -7.077 -5.928 1.00 98.19 133 ILE A O 1
ATOM 1083 N N . VAL A 1 134 ? -1.497 -7.551 -3.890 1.00 97.88 134 VAL A N 1
ATOM 1084 C CA . VAL A 1 134 ? -0.197 -7.995 -3.357 1.00 97.88 134 VAL A CA 1
ATOM 1085 C C . VAL A 1 134 ? 0.301 -9.243 -4.081 1.00 97.88 134 VAL A C 1
ATOM 1087 O O . VAL A 1 134 ? 1.434 -9.257 -4.547 1.00 97.88 134 VAL A O 1
ATOM 1090 N N . MET A 1 135 ? -0.568 -10.238 -4.302 1.00 98.25 135 MET A N 1
ATOM 1091 C CA . MET A 1 135 ? -0.206 -11.430 -5.078 1.00 98.25 135 MET A CA 1
ATOM 1092 C C . MET A 1 135 ? 0.204 -11.068 -6.508 1.00 98.25 135 MET A C 1
ATOM 1094 O O . MET A 1 135 ? 1.162 -11.621 -7.043 1.00 98.25 135 MET A O 1
ATOM 1098 N N . PHE A 1 136 ? -0.520 -10.140 -7.140 1.00 98.31 136 PHE A N 1
ATOM 1099 C CA . PHE A 1 136 ? -0.184 -9.673 -8.478 1.00 98.31 136 PHE A CA 1
ATOM 1100 C C . PHE A 1 136 ? 1.149 -8.918 -8.506 1.00 98.31 136 PHE A C 1
ATOM 1102 O O . PHE A 1 136 ? 1.955 -9.166 -9.398 1.00 98.31 136 PHE A O 1
ATOM 1109 N N . ALA A 1 137 ? 1.400 -8.036 -7.537 1.00 98.31 137 ALA A N 1
ATOM 1110 C CA . ALA A 1 137 ? 2.651 -7.299 -7.423 1.00 98.31 137 ALA A CA 1
ATOM 1111 C C . ALA A 1 137 ? 3.841 -8.246 -7.250 1.00 98.31 137 ALA A C 1
ATOM 1113 O O . ALA A 1 137 ? 4.812 -8.132 -7.996 1.00 98.31 137 ALA A O 1
ATOM 1114 N N . ASP A 1 138 ? 3.729 -9.231 -6.359 1.00 97.62 138 ASP A N 1
ATOM 1115 C CA . ASP A 1 138 ? 4.776 -10.226 -6.130 1.00 97.62 138 ASP A CA 1
ATOM 1116 C C . ASP A 1 138 ? 5.086 -11.013 -7.409 1.00 97.62 138 ASP A C 1
ATOM 1118 O O . ASP A 1 138 ? 6.247 -11.133 -7.801 1.00 97.62 138 ASP A O 1
ATOM 1122 N N . LEU A 1 139 ? 4.053 -11.500 -8.107 1.00 98.31 139 LEU A N 1
ATOM 1123 C CA . LEU A 1 139 ? 4.220 -12.247 -9.356 1.00 98.31 139 LEU A CA 1
ATOM 1124 C C . LEU A 1 139 ? 4.779 -11.380 -10.490 1.00 98.31 139 LEU A C 1
ATOM 1126 O O . LEU A 1 139 ? 5.628 -11.855 -11.241 1.00 98.31 139 LEU A O 1
ATOM 1130 N N . TYR A 1 140 ? 4.324 -10.132 -10.621 1.00 98.25 140 TYR A N 1
ATOM 1131 C CA . TYR A 1 140 ? 4.797 -9.204 -11.649 1.00 98.25 140 TYR A CA 1
ATOM 1132 C C . TYR A 1 140 ? 6.280 -8.889 -11.453 1.00 98.25 140 TYR A C 1
ATOM 1134 O O . TYR A 1 140 ? 7.081 -9.081 -12.367 1.00 98.25 140 TYR A O 1
ATOM 1142 N N . ILE A 1 141 ? 6.660 -8.470 -10.242 1.00 97.25 141 ILE A N 1
ATOM 1143 C CA . ILE A 1 141 ? 8.048 -8.134 -9.918 1.00 97.25 141 ILE A CA 1
ATOM 1144 C C . ILE A 1 141 ? 8.933 -9.372 -10.059 1.00 97.25 141 ILE A C 1
ATOM 1146 O O . ILE A 1 141 ? 9.987 -9.287 -10.685 1.00 97.25 141 ILE A O 1
ATOM 1150 N N . TYR A 1 142 ? 8.493 -10.534 -9.571 1.00 97.81 142 TYR A N 1
ATOM 1151 C CA . TYR A 1 142 ? 9.226 -11.789 -9.738 1.00 97.81 142 TYR A CA 1
ATOM 1152 C C . TYR A 1 142 ? 9.419 -12.171 -11.214 1.00 97.81 142 TYR A C 1
ATOM 1154 O O . TYR A 1 142 ? 10.514 -12.546 -11.625 1.00 97.81 142 TYR A O 1
ATOM 1162 N N . ALA A 1 143 ? 8.387 -12.038 -12.049 1.00 98.19 143 ALA A N 1
ATOM 1163 C CA . ALA A 1 143 ? 8.504 -12.309 -13.479 1.00 98.19 143 ALA A CA 1
ATOM 1164 C C . ALA A 1 143 ? 9.481 -11.343 -14.174 1.00 98.19 143 ALA A C 1
ATOM 1166 O O . ALA A 1 143 ? 10.231 -11.768 -15.055 1.00 98.19 143 ALA A O 1
ATOM 1167 N N . CYS A 1 144 ? 9.513 -10.072 -13.761 1.00 97.00 144 CYS A N 1
ATOM 1168 C CA . CYS A 1 144 ? 10.480 -9.094 -14.255 1.00 97.00 144 CYS A CA 1
ATOM 1169 C C . CYS A 1 144 ? 11.914 -9.411 -13.817 1.00 97.00 144 CYS A C 1
ATOM 1171 O O . CYS A 1 144 ? 12.823 -9.355 -14.643 1.00 97.00 144 CYS A O 1
ATOM 1173 N N . THR A 1 145 ? 12.139 -9.800 -12.558 1.00 95.69 145 THR A N 1
ATOM 1174 C CA . THR A 1 145 ? 13.486 -10.160 -12.080 1.00 95.69 145 THR A CA 1
ATOM 1175 C C . THR A 1 145 ? 14.015 -11.441 -12.720 1.00 95.69 145 THR A C 1
ATOM 1177 O O . THR A 1 145 ? 15.211 -11.543 -12.983 1.00 95.69 145 THR A O 1
ATOM 1180 N N . MET A 1 146 ? 13.134 -12.394 -13.034 1.00 97.69 146 MET A N 1
ATOM 1181 C CA . MET A 1 146 ? 13.476 -13.623 -13.758 1.00 97.69 146 MET A CA 1
ATOM 1182 C C . MET A 1 146 ? 13.635 -13.420 -15.275 1.00 97.69 146 MET A C 1
ATOM 1184 O O . MET A 1 146 ? 14.018 -14.357 -15.977 1.00 97.69 146 MET A O 1
ATOM 1188 N N . GLY A 1 147 ? 13.329 -12.228 -15.798 1.00 95.75 147 GLY A N 1
ATOM 1189 C CA . GLY A 1 147 ? 13.386 -11.922 -17.229 1.00 95.75 147 GLY A CA 1
ATOM 1190 C C . GLY A 1 147 ? 12.285 -12.587 -18.063 1.00 95.75 147 GLY A C 1
ATOM 1191 O O . GLY A 1 147 ? 12.399 -12.655 -19.284 1.00 95.75 147 GLY A O 1
ATOM 1192 N N . TRP A 1 148 ? 11.222 -13.092 -17.430 1.00 97.38 148 TRP A N 1
ATOM 1193 C CA . TRP A 1 148 ? 10.052 -13.643 -18.126 1.00 97.38 148 TRP A CA 1
ATOM 1194 C C . TRP A 1 148 ? 9.178 -12.542 -18.725 1.00 97.38 148 TRP A C 1
ATOM 1196 O O . TRP A 1 148 ? 8.517 -12.757 -19.739 1.00 97.38 148 TRP A O 1
ATOM 1206 N N . LEU A 1 149 ? 9.182 -11.367 -18.092 1.00 95.94 149 LEU A N 1
ATOM 1207 C CA . LEU A 1 149 ? 8.516 -10.156 -18.552 1.00 95.94 149 LEU A CA 1
ATOM 1208 C C . LEU A 1 149 ? 9.504 -8.990 -18.535 1.00 95.94 149 LEU A C 1
ATOM 1210 O O . LEU A 1 149 ? 10.330 -8.876 -17.634 1.00 95.94 149 LEU A O 1
ATOM 1214 N N . THR A 1 150 ? 9.403 -8.096 -19.514 1.00 95.69 150 THR A N 1
ATOM 1215 C CA . THR A 1 150 ? 10.141 -6.828 -19.507 1.00 95.69 150 THR A CA 1
ATOM 1216 C C . THR A 1 150 ? 9.248 -5.748 -18.917 1.00 95.69 150 THR A C 1
ATOM 1218 O O . THR A 1 150 ? 8.129 -5.556 -19.392 1.00 95.69 150 THR A O 1
ATOM 1221 N N . ASP A 1 151 ? 9.731 -5.050 -17.888 1.00 95.56 151 ASP A N 1
ATOM 1222 C CA . ASP A 1 151 ? 8.987 -3.936 -17.304 1.00 95.56 151 ASP A CA 1
ATOM 1223 C C . ASP A 1 151 ? 8.918 -2.765 -18.293 1.00 95.56 151 ASP A C 1
ATOM 1225 O O . ASP A 1 151 ? 9.929 -2.344 -18.859 1.00 95.56 151 ASP A O 1
ATOM 1229 N N . ILE A 1 152 ? 7.709 -2.259 -18.535 1.00 95.81 152 ILE A N 1
ATOM 1230 C CA . ILE A 1 152 ? 7.462 -1.231 -19.549 1.00 95.81 152 ILE A CA 1
ATOM 1231 C C . ILE A 1 152 ? 7.528 0.143 -18.889 1.00 95.81 152 ILE A C 1
ATOM 1233 O O . ILE A 1 152 ? 6.737 0.447 -17.994 1.00 95.81 152 ILE A O 1
ATOM 1237 N N . VAL A 1 153 ? 8.430 0.997 -19.372 1.00 95.88 153 VAL A N 1
ATOM 1238 C CA . VAL A 1 153 ? 8.504 2.408 -18.973 1.00 95.88 153 VAL A CA 1
ATOM 1239 C C . VAL A 1 153 ? 7.403 3.194 -19.683 1.00 95.88 153 VAL A C 1
ATOM 1241 O O . VAL A 1 153 ? 7.292 3.166 -20.906 1.00 95.88 153 VAL A O 1
ATOM 1244 N N . LEU A 1 154 ? 6.577 3.891 -18.908 1.00 96.38 154 LEU A N 1
ATOM 1245 C CA . LEU A 1 154 ? 5.442 4.675 -19.399 1.00 96.38 154 LEU A CA 1
ATOM 1246 C C . LEU A 1 154 ? 5.798 6.152 -19.566 1.00 96.38 154 LEU A C 1
ATOM 1248 O O . LEU A 1 154 ? 5.287 6.822 -20.462 1.00 96.38 154 LEU A O 1
ATOM 1252 N N . TRP A 1 155 ? 6.648 6.672 -18.683 1.00 95.44 155 TRP A N 1
ATOM 1253 C CA . TRP A 1 155 ? 7.082 8.061 -18.698 1.00 95.44 155 TRP A CA 1
ATOM 1254 C C . TRP A 1 155 ? 8.468 8.208 -18.076 1.00 95.44 155 TRP A C 1
ATOM 1256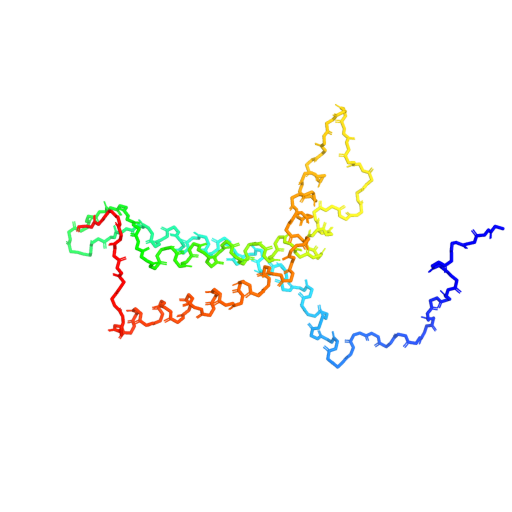 O O . TRP A 1 155 ? 8.834 7.450 -17.178 1.00 95.44 155 TRP A O 1
ATOM 1266 N N . GLY A 1 156 ? 9.209 9.221 -18.528 1.00 89.31 156 GLY A N 1
ATOM 1267 C CA . GLY A 1 156 ? 10.605 9.406 -18.154 1.00 89.31 156 GLY A CA 1
ATOM 1268 C C . GLY A 1 156 ? 11.491 8.333 -18.780 1.00 89.31 156 GLY A C 1
ATOM 1269 O O . GLY A 1 156 ? 11.113 7.706 -19.771 1.00 89.31 156 GLY A O 1
ATOM 1270 N N . GLY A 1 157 ? 12.678 8.144 -18.217 1.00 74.38 157 GLY A N 1
ATOM 1271 C CA . GLY A 1 157 ? 13.668 7.215 -18.755 1.00 74.38 157 GLY A CA 1
ATOM 1272 C C . GLY A 1 157 ? 15.082 7.766 -18.677 1.00 74.38 157 GLY A C 1
ATOM 1273 O O . GLY A 1 157 ? 15.284 8.966 -18.474 1.00 74.38 157 GLY A O 1
ATOM 1274 N N . LEU A 1 158 ? 16.049 6.863 -18.791 1.00 63.44 158 LEU A N 1
ATOM 1275 C CA . LEU A 1 158 ? 17.452 7.184 -19.046 1.00 63.44 158 LEU A CA 1
ATOM 1276 C C . LEU A 1 158 ? 17.707 7.149 -20.551 1.00 63.44 158 LEU A C 1
ATOM 1278 O O . LEU A 1 158 ? 17.117 6.262 -21.211 1.00 63.44 158 LEU A O 1
#

pLDDT: mean 89.53, std 12.52, range [42.09, 98.62]

Radius of gyration: 22.36 Å; Cα contacts (8 Å, |Δi|>4): 163; chains: 1; bounding box: 62×49×56 Å

Solvent-accessible surface area (backbone atoms only — not comparable to full-atom values): 8812 Å² total; per-residue (Å²): 133,86,75,58,80,89,66,71,65,78,76,78,78,90,70,76,82,68,63,56,79,74,41,37,57,58,58,50,53,68,56,46,54,60,54,48,65,64,44,50,61,54,47,50,47,50,30,53,53,50,27,55,46,72,42,91,85,79,70,47,76,34,57,33,39,28,54,60,26,52,40,41,44,52,26,43,51,28,45,45,39,25,54,45,9,28,71,68,44,31,41,73,50,39,53,97,62,90,72,48,62,54,95,93,36,75,29,72,43,40,52,48,25,52,53,18,46,65,31,34,79,42,26,70,56,25,44,53,50,22,55,54,38,44,56,48,36,54,52,52,53,49,32,38,76,72,63,79,40,80,79,49,74,77,40,71,60,131

Mean predicted aligned error: 7.65 Å

Organism: NCBI:txid1456532